Protein AF-A0AB74VLT1-F1 (afdb_monomer)

Solvent-accessible surface area (backbone atoms only — not comparable to full-atom values): 3967 Å² total; per-residue (Å²): 131,85,68,72,73,56,66,66,50,54,52,50,60,33,57,76,65,72,45,69,47,76,49,76,48,50,51,90,60,53,51,75,67,54,52,52,47,53,52,54,53,39,66,36,81,96,35,36,90,32,33,50,71,46,76,45,92,91,45,31,37,42,39,38,33,51,129

Foldseek 3Di:
DLLDPPQVVVVVVCVVVVHKDKDKDFPVSDDPVSVVVLVVQCPDPVFVVFWDWDQDPVTMIMITGHD

Secondary structure (DSSP, 8-state):
---SSHHHHHHHHHHHTT--EEEEEEGGG--HHHHHHHHHHHT-TTTTTTEEEEEETTTEEEEEE--

Organism: Clostridium beijerinckii (NCBI:txid1520)

Mean predicted aligned error: 4.7 Å

Nearest PDB structures (foldseek):
  4v5a-assembly1_AH  TM=4.580E-01  e=9.057E-01  Thermus thermophilus HB8
  5tzs-assembly1_h  TM=5.325E-01  e=2.183E+00  Saccharomyces cerevisiae S288C
  5kkp-assembly1_A  TM=4.584E-01  e=1.454E+00  Homo sapiens
  7nzy-assembly3_C  TM=4.515E-01  e=6.445E+00  Homo sapiens
  5zwn-assembly1_W  TM=4.536E-01  e=7.380E+00  Saccharomyces cerevisiae S288C

Structure (mmCIF, N/CA/C/O backbone):
data_AF-A0AB74VLT1-F1
#
_entry.id   AF-A0AB74VLT1-F1
#
loop_
_atom_site.group_PDB
_atom_site.id
_atom_site.type_symbol
_atom_site.label_atom_id
_atom_site.label_alt_id
_atom_site.label_comp_id
_atom_site.label_asym_id
_atom_site.label_entity_id
_atom_site.label_seq_id
_atom_site.pdbx_PDB_ins_code
_atom_site.Cartn_x
_atom_site.Cartn_y
_atom_site.Cartn_z
_atom_site.occupancy
_atom_site.B_iso_or_equiv
_atom_site.auth_seq_id
_atom_site.auth_comp_id
_atom_site.auth_asym_id
_atom_site.auth_atom_id
_atom_site.pdbx_PDB_model_num
ATOM 1 N N . MET A 1 1 ? -21.139 -7.937 -0.447 1.00 34.66 1 MET A N 1
ATOM 2 C CA . MET A 1 1 ? -19.969 -8.392 -1.232 1.00 34.66 1 MET A CA 1
ATOM 3 C C . MET A 1 1 ? -18.822 -8.584 -0.254 1.00 34.66 1 MET A C 1
ATOM 5 O O . MET A 1 1 ? -18.627 -7.698 0.563 1.00 34.66 1 MET A O 1
ATOM 9 N N . LYS A 1 2 ? -18.154 -9.746 -0.232 1.00 36.91 2 LYS A N 1
ATOM 10 C CA . LYS A 1 2 ? -17.024 -9.991 0.682 1.00 36.91 2 LYS A CA 1
ATOM 11 C C . LYS A 1 2 ? -15.788 -9.262 0.142 1.00 36.91 2 LYS A C 1
ATOM 13 O O . LYS A 1 2 ? -15.207 -9.717 -0.836 1.00 36.91 2 LYS A O 1
ATOM 18 N N . ILE A 1 3 ? -15.428 -8.151 0.781 1.00 48.69 3 ILE A N 1
ATOM 19 C CA . ILE A 1 3 ? -14.234 -7.324 0.529 1.00 48.69 3 ILE A CA 1
ATOM 20 C C . ILE A 1 3 ? -13.010 -8.038 1.126 1.00 48.69 3 ILE A C 1
ATOM 22 O O . ILE A 1 3 ? -12.382 -7.571 2.065 1.00 48.69 3 ILE A O 1
ATOM 26 N N . HIS A 1 4 ? -12.708 -9.251 0.677 1.00 44.78 4 HIS A N 1
ATOM 27 C CA . HIS A 1 4 ? -11.455 -9.923 1.025 1.00 44.78 4 HIS A CA 1
ATOM 28 C C . HIS A 1 4 ? -10.780 -10.292 -0.295 1.00 44.78 4 HIS A C 1
ATOM 30 O O . HIS A 1 4 ? -11.382 -11.002 -1.100 1.00 44.78 4 HIS A O 1
ATOM 36 N N . ASN A 1 5 ? -9.564 -9.768 -0.504 1.00 56.72 5 ASN A N 1
ATOM 37 C CA . ASN A 1 5 ? -8.707 -9.815 -1.710 1.00 56.72 5 ASN A CA 1
ATOM 38 C C . ASN A 1 5 ? -8.741 -8.606 -2.672 1.00 56.72 5 ASN A C 1
ATOM 40 O O . ASN A 1 5 ? -8.082 -8.655 -3.712 1.00 56.72 5 ASN A O 1
ATOM 44 N N . GLU A 1 6 ? -9.436 -7.505 -2.366 1.00 74.38 6 GLU A N 1
ATOM 45 C CA . GLU A 1 6 ? -9.484 -6.358 -3.295 1.00 74.38 6 GLU A CA 1
ATOM 46 C C . GLU A 1 6 ? -8.229 -5.471 -3.247 1.00 74.38 6 GLU A C 1
ATOM 48 O O . GLU A 1 6 ? -7.784 -5.014 -4.297 1.00 74.38 6 GLU A O 1
ATOM 53 N N . ILE A 1 7 ? -7.587 -5.272 -2.088 1.00 83.31 7 ILE A N 1
ATOM 54 C CA . ILE A 1 7 ? -6.504 -4.277 -1.985 1.00 83.31 7 ILE A CA 1
ATOM 55 C C . ILE A 1 7 ? -5.222 -4.707 -2.704 1.00 83.31 7 ILE A C 1
ATOM 57 O O . ILE A 1 7 ? -4.657 -3.925 -3.465 1.00 83.31 7 ILE A O 1
ATOM 61 N N . MET A 1 8 ? -4.792 -5.964 -2.531 1.00 87.69 8 MET A N 1
ATOM 62 C CA . MET A 1 8 ? -3.606 -6.493 -3.213 1.00 87.69 8 MET A CA 1
ATOM 63 C C . MET A 1 8 ? -3.808 -6.470 -4.728 1.00 87.69 8 MET A C 1
ATOM 65 O O . MET A 1 8 ? -2.899 -6.105 -5.471 1.00 87.69 8 MET A O 1
ATOM 69 N N . LYS A 1 9 ? -5.015 -6.825 -5.186 1.00 87.62 9 LYS A N 1
ATOM 70 C CA . LYS A 1 9 ? -5.374 -6.793 -6.603 1.00 87.62 9 LYS A CA 1
ATOM 71 C C . LYS A 1 9 ? -5.348 -5.366 -7.149 1.00 87.62 9 LYS A C 1
ATOM 73 O O . LYS A 1 9 ? -4.681 -5.122 -8.143 1.00 87.62 9 LYS A O 1
ATOM 78 N N . VAL A 1 10 ? -6.002 -4.417 -6.475 1.00 84.38 10 VAL A N 1
ATOM 79 C CA . VAL A 1 10 ? -6.009 -3.003 -6.884 1.00 84.38 10 VAL A CA 1
ATOM 80 C C . VAL A 1 10 ? -4.588 -2.443 -6.951 1.00 84.38 10 VAL A C 1
ATOM 82 O O . VAL A 1 10 ? -4.250 -1.769 -7.923 1.00 84.38 10 VAL A O 1
ATOM 85 N N . ILE A 1 11 ? -3.745 -2.733 -5.957 1.00 88.69 11 ILE A N 1
ATOM 86 C CA . ILE A 1 11 ? -2.351 -2.277 -5.943 1.00 88.69 11 ILE A CA 1
ATOM 87 C C . ILE A 1 11 ? -1.578 -2.880 -7.123 1.00 88.69 11 ILE A C 1
ATOM 89 O O . ILE A 1 11 ? -0.985 -2.127 -7.893 1.00 88.69 11 ILE A O 1
ATOM 93 N N . ASN A 1 12 ? -1.618 -4.203 -7.307 1.00 90.06 12 ASN A N 1
ATOM 94 C CA . ASN A 1 12 ? -0.901 -4.875 -8.394 1.00 90.06 12 ASN A CA 1
ATOM 95 C C . ASN A 1 12 ? -1.367 -4.399 -9.777 1.00 90.06 12 ASN A C 1
ATOM 97 O O . ASN A 1 12 ? -0.530 -4.008 -10.585 1.00 90.06 12 ASN A O 1
ATOM 101 N N . ASP A 1 13 ? -2.679 -4.351 -10.027 1.00 88.62 13 ASP A N 1
ATOM 102 C CA . ASP A 1 13 ? -3.244 -3.956 -11.323 1.00 88.62 13 ASP A CA 1
ATOM 103 C C . ASP A 1 13 ? -2.841 -2.517 -11.703 1.00 88.62 13 ASP A C 1
ATOM 105 O O . ASP A 1 13 ? -2.591 -2.213 -12.873 1.00 88.62 13 ASP A O 1
ATOM 109 N N . ASN A 1 14 ? -2.773 -1.602 -10.726 1.00 86.06 14 ASN A N 1
ATOM 110 C CA . ASN A 1 14 ? -2.357 -0.221 -10.979 1.00 86.06 14 ASN A CA 1
ATOM 111 C C . ASN A 1 14 ? -0.837 -0.073 -11.128 1.00 86.06 14 ASN A C 1
ATOM 113 O O . ASN A 1 14 ? -0.387 0.722 -11.961 1.00 86.06 14 ASN A O 1
ATOM 117 N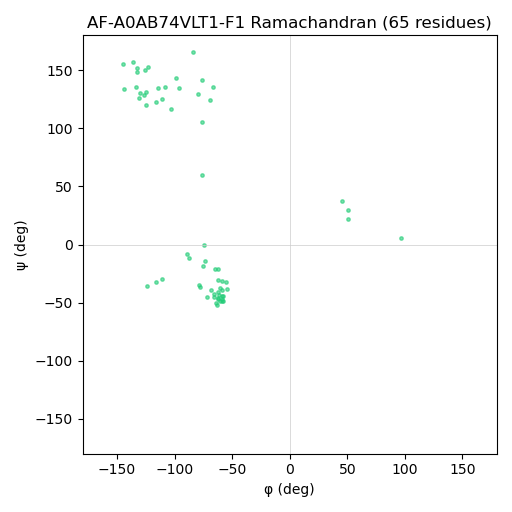 N . LEU A 1 15 ? -0.051 -0.832 -10.356 1.00 86.75 15 LEU A N 1
ATOM 118 C CA . LEU A 1 15 ? 1.408 -0.864 -10.485 1.00 86.75 15 LEU A CA 1
ATOM 119 C C . LEU A 1 15 ? 1.836 -1.460 -11.832 1.00 86.75 15 LEU A C 1
ATOM 121 O O . LEU A 1 15 ? 2.699 -0.882 -12.490 1.00 86.75 15 LEU A O 1
ATOM 125 N N . GLU A 1 16 ? 1.196 -2.540 -12.289 1.00 88.81 16 GLU A N 1
ATOM 126 C CA . GLU A 1 16 ? 1.442 -3.156 -13.602 1.00 88.81 16 GLU A CA 1
ATOM 127 C C . GLU A 1 16 ? 1.181 -2.159 -14.737 1.00 88.81 16 GLU A C 1
ATOM 129 O O . GLU A 1 16 ? 2.003 -1.979 -15.634 1.00 88.81 16 GLU A O 1
ATOM 134 N N . LYS A 1 17 ? 0.079 -1.406 -14.648 1.00 86.75 17 LYS A N 1
ATOM 135 C CA . LYS A 1 17 ? -0.249 -0.336 -15.603 1.00 86.75 17 LYS A CA 1
ATOM 136 C C . LYS A 1 17 ? 0.598 0.926 -15.418 1.00 86.75 17 LYS A C 1
ATOM 138 O O . LYS A 1 17 ? 0.379 1.911 -16.130 1.00 86.75 17 LYS A O 1
ATOM 143 N N . CYS A 1 18 ? 1.511 0.952 -14.441 1.00 80.25 18 CYS A N 1
ATOM 144 C CA . CYS A 1 18 ? 2.290 2.126 -14.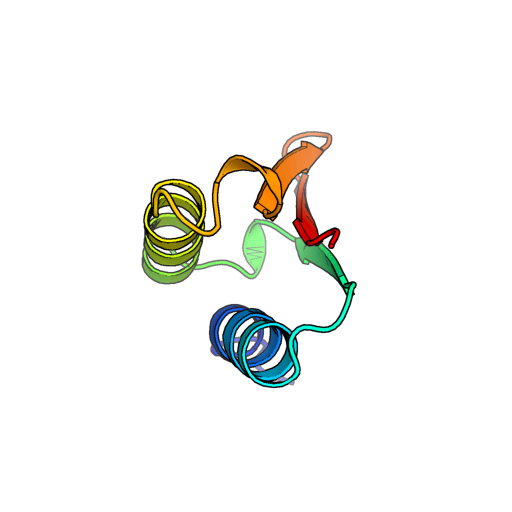042 1.00 80.25 18 CYS A CA 1
ATOM 145 C C . CYS A 1 18 ? 1.416 3.389 -13.926 1.00 80.25 18 CYS A C 1
ATOM 147 O O . CYS A 1 18 ? 1.815 4.475 -14.369 1.00 80.25 18 CYS A O 1
ATOM 149 N N . SER A 1 19 ? 0.190 3.230 -13.428 1.00 83.06 19 SER A N 1
ATOM 150 C CA . SER A 1 19 ? -0.844 4.263 -13.413 1.00 83.06 19 SER A CA 1
ATOM 151 C C . SER A 1 19 ? -0.899 4.934 -12.050 1.00 83.06 19 SER A C 1
ATOM 153 O O . SER A 1 19 ? -0.709 4.289 -11.022 1.00 83.06 19 SER A O 1
ATOM 155 N N . LYS A 1 20 ? -1.151 6.247 -12.036 1.00 89.19 20 LYS A N 1
ATOM 156 C CA . LYS A 1 20 ? -1.407 6.959 -10.780 1.00 89.19 20 LYS A CA 1
ATOM 157 C C . LYS A 1 20 ? -2.721 6.449 -10.197 1.00 89.19 20 LYS A C 1
ATOM 159 O O . LYS A 1 20 ? -3.695 6.343 -10.939 1.00 89.19 20 LYS A O 1
ATOM 164 N N . PHE A 1 21 ? -2.757 6.181 -8.897 1.00 88.50 21 PHE A N 1
ATOM 165 C CA . PHE A 1 21 ? -3.994 5.776 -8.236 1.00 88.50 21 PHE A CA 1
ATOM 166 C C . PHE A 1 21 ? -4.093 6.317 -6.817 1.00 88.50 21 PHE A C 1
ATOM 168 O O . PHE A 1 21 ? -3.091 6.598 -6.158 1.00 88.50 21 PHE A O 1
ATOM 175 N N . GLU A 1 22 ? -5.333 6.435 -6.363 1.00 90.81 22 GLU A N 1
ATOM 176 C CA . GLU A 1 22 ? -5.696 6.692 -4.981 1.00 90.81 22 GLU A CA 1
ATOM 177 C C . GLU A 1 22 ? -6.759 5.670 -4.585 1.00 90.81 22 GLU A C 1
ATOM 179 O O . GLU A 1 22 ? -7.726 5.457 -5.316 1.00 90.81 22 GLU A O 1
ATOM 184 N N . PHE A 1 23 ? -6.557 5.017 -3.447 1.00 89.12 23 PHE A N 1
ATOM 185 C CA . PHE A 1 23 ? -7.461 4.011 -2.916 1.00 89.12 23 PHE A CA 1
ATOM 186 C C . PHE A 1 23 ? -7.702 4.273 -1.432 1.00 89.12 23 PHE A C 1
ATOM 188 O O . PHE A 1 23 ? -6.763 4.552 -0.684 1.00 89.12 23 PHE A O 1
ATOM 195 N N . VAL A 1 24 ? -8.960 4.187 -1.006 1.00 90.69 24 VAL A N 1
ATOM 196 C CA . VAL A 1 24 ? -9.364 4.360 0.391 1.00 90.69 24 VAL A CA 1
ATOM 197 C C . VAL A 1 24 ? -10.183 3.147 0.804 1.00 90.69 24 VAL A C 1
ATOM 199 O O . VAL A 1 24 ? -11.139 2.796 0.119 1.00 90.69 24 VAL A O 1
ATOM 202 N N . ALA A 1 25 ? -9.812 2.530 1.922 1.00 89.62 25 ALA A N 1
ATOM 203 C CA . ALA A 1 25 ? -10.545 1.419 2.524 1.00 89.62 25 ALA A CA 1
ATOM 204 C C . ALA A 1 25 ? -10.666 1.598 4.033 1.00 89.62 25 ALA A C 1
ATOM 206 O O . ALA A 1 25 ? -9.858 2.293 4.657 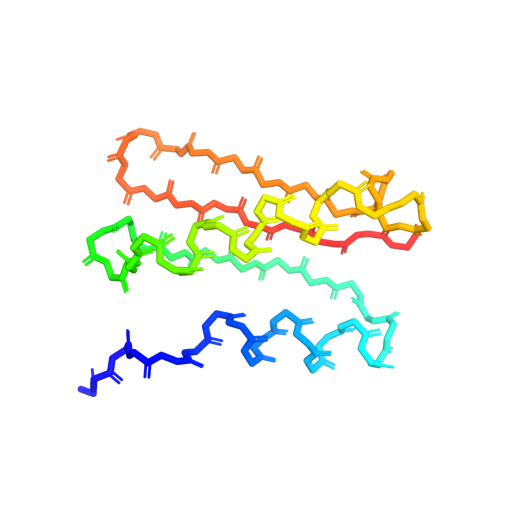1.00 89.62 25 ALA A O 1
ATOM 207 N N . GLU A 1 26 ? -11.671 0.963 4.626 1.00 91.75 26 GLU A N 1
ATOM 208 C CA . GLU A 1 26 ? -11.798 0.894 6.075 1.00 91.75 26 GLU A CA 1
ATOM 209 C C . GLU A 1 26 ? -10.804 -0.116 6.655 1.00 91.75 26 GLU A C 1
ATOM 211 O O . GLU A 1 26 ? -10.604 -1.198 6.109 1.00 91.75 26 GLU A O 1
ATOM 216 N N . LEU A 1 27 ? -10.208 0.195 7.807 1.00 89.69 27 LEU A N 1
ATOM 217 C CA . LEU A 1 27 ? -9.291 -0.714 8.499 1.00 89.69 27 LEU A CA 1
ATOM 218 C C . LEU A 1 27 ? -9.974 -2.018 8.922 1.00 89.69 27 LEU A C 1
ATOM 220 O O . LEU A 1 27 ? -9.318 -3.052 8.961 1.00 89.69 27 LEU A O 1
ATOM 224 N N . ARG A 1 28 ? -11.284 -1.986 9.214 1.00 89.00 28 ARG A N 1
ATOM 225 C CA . ARG A 1 28 ? -12.053 -3.191 9.574 1.00 89.00 28 ARG A CA 1
ATOM 226 C C . ARG A 1 28 ? -12.156 -4.206 8.432 1.00 89.00 28 ARG A C 1
ATOM 228 O O . ARG A 1 28 ? -12.414 -5.375 8.699 1.00 89.00 28 ARG A O 1
ATOM 235 N N . ASP A 1 29 ? -11.967 -3.755 7.193 1.00 86.88 29 ASP A N 1
ATOM 236 C CA . ASP A 1 29 ? -12.023 -4.603 6.004 1.00 86.88 29 ASP A CA 1
ATOM 237 C C . ASP A 1 29 ? -10.650 -5.213 5.671 1.00 86.88 29 ASP A C 1
ATOM 239 O O . ASP A 1 29 ? -10.561 -6.089 4.812 1.00 86.88 29 ASP A O 1
ATOM 243 N N . LEU A 1 30 ? -9.583 -4.780 6.357 1.00 88.06 30 LEU A N 1
ATOM 244 C CA . LEU A 1 30 ? -8.215 -5.240 6.133 1.00 88.06 30 LEU A CA 1
ATOM 245 C C . LEU A 1 30 ? -7.836 -6.354 7.093 1.00 88.06 30 LEU A C 1
ATOM 247 O O . LEU A 1 30 ? -8.011 -6.267 8.309 1.00 88.06 30 LEU A O 1
ATOM 251 N N . THR A 1 31 ? -7.210 -7.381 6.538 1.00 91.44 31 THR A N 1
ATOM 252 C CA . THR A 1 31 ? -6.527 -8.398 7.326 1.00 91.44 31 THR A CA 1
ATOM 253 C C . THR A 1 31 ? -5.108 -7.946 7.684 1.00 91.44 31 THR A C 1
ATOM 255 O O . THR A 1 31 ? -4.533 -7.040 7.075 1.00 91.44 31 THR A O 1
ATOM 258 N N . LEU A 1 32 ? -4.483 -8.633 8.644 1.00 89.88 32 LEU A N 1
ATOM 259 C CA . LEU A 1 32 ? -3.054 -8.446 8.931 1.00 89.88 32 LEU A CA 1
ATOM 260 C C . LEU A 1 32 ? -2.173 -8.730 7.703 1.00 89.88 32 LEU A C 1
ATOM 262 O O . LEU A 1 32 ? -1.134 -8.096 7.536 1.00 89.88 32 LEU A O 1
ATOM 266 N N . ALA A 1 33 ? -2.592 -9.655 6.832 1.00 91.06 33 ALA A N 1
ATOM 267 C CA . ALA A 1 33 ? -1.873 -9.970 5.603 1.00 91.06 33 ALA A CA 1
ATOM 268 C C . ALA A 1 33 ? -1.922 -8.810 4.595 1.00 91.06 33 ALA A C 1
ATOM 270 O O . ALA A 1 33 ? -0.907 -8.509 3.968 1.00 91.06 33 ALA A O 1
ATOM 271 N N . ASP A 1 34 ? -3.064 -8.125 4.487 1.00 90.81 34 ASP A N 1
ATOM 272 C CA . ASP A 1 34 ? -3.207 -6.932 3.647 1.00 90.81 34 ASP A CA 1
ATOM 273 C C . ASP A 1 34 ? -2.279 -5.809 4.122 1.00 90.81 34 ASP A C 1
ATOM 275 O O . ASP A 1 34 ? -1.550 -5.221 3.323 1.00 90.81 34 ASP A O 1
ATOM 279 N N . MET A 1 35 ? -2.247 -5.556 5.435 1.00 91.62 35 MET A N 1
ATOM 280 C CA . MET A 1 35 ? -1.364 -4.548 6.034 1.00 91.62 35 MET A CA 1
ATOM 281 C C . MET A 1 35 ? 0.114 -4.875 5.812 1.00 91.62 35 MET A C 1
ATOM 283 O O . MET A 1 35 ? 0.867 -4.020 5.347 1.00 9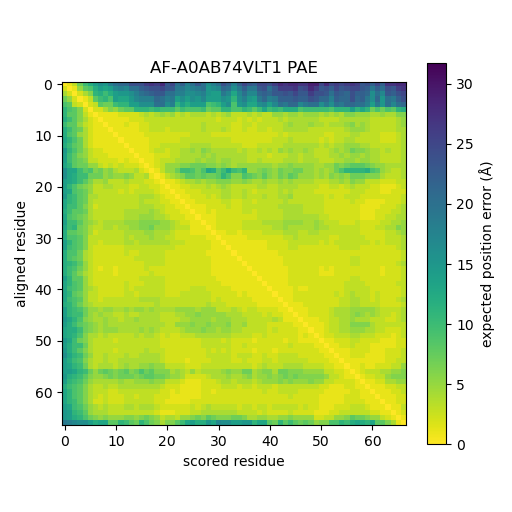1.62 35 MET A O 1
ATOM 287 N N . TYR A 1 36 ? 0.515 -6.127 6.055 1.00 93.69 36 TYR A N 1
ATOM 288 C CA . TYR A 1 36 ? 1.881 -6.583 5.797 1.00 93.69 36 TYR A CA 1
ATOM 289 C C . TYR A 1 36 ? 2.276 -6.415 4.323 1.00 93.69 36 TYR A C 1
ATOM 291 O O . TYR A 1 36 ? 3.399 -6.019 4.006 1.00 93.69 36 TYR A O 1
ATOM 299 N N . TYR A 1 37 ? 1.355 -6.691 3.399 1.00 93.19 37 TYR A N 1
ATOM 300 C CA . TYR A 1 37 ? 1.602 -6.498 1.975 1.00 93.19 37 TYR A CA 1
ATOM 301 C C . TYR A 1 37 ? 1.798 -5.019 1.614 1.00 93.19 37 TYR A C 1
ATOM 303 O O . TYR A 1 37 ? 2.743 -4.698 0.892 1.00 93.19 37 TYR A O 1
ATOM 311 N N . ILE A 1 38 ? 0.957 -4.119 2.133 1.00 93.19 38 ILE A N 1
ATOM 312 C CA . ILE A 1 38 ? 1.085 -2.668 1.915 1.00 93.19 38 ILE A CA 1
ATOM 313 C C . ILE A 1 38 ? 2.446 -2.170 2.412 1.00 93.19 38 ILE A C 1
ATOM 315 O O . ILE A 1 38 ? 3.150 -1.476 1.677 1.00 93.19 38 ILE A O 1
ATOM 319 N N . GLU A 1 39 ? 2.848 -2.578 3.619 1.00 93.88 39 GLU A N 1
ATOM 320 C CA . GLU A 1 39 ? 4.157 -2.251 4.192 1.00 93.88 39 GLU A CA 1
ATOM 321 C C . GLU A 1 39 ? 5.297 -2.761 3.309 1.00 93.88 39 GLU A C 1
ATOM 323 O O . GLU A 1 39 ? 6.188 -1.997 2.925 1.00 93.88 39 GLU A O 1
ATOM 328 N N . LYS A 1 40 ? 5.230 -4.030 2.893 1.00 94.44 40 LYS A N 1
ATOM 329 C CA . LYS A 1 40 ? 6.234 -4.639 2.020 1.00 94.44 40 LYS A CA 1
ATOM 330 C C . LYS A 1 40 ? 6.373 -3.884 0.698 1.00 94.44 40 LYS A C 1
ATOM 332 O O . LYS A 1 40 ? 7.495 -3.552 0.323 1.00 94.44 40 LYS A O 1
ATOM 337 N N . ILE A 1 41 ? 5.272 -3.579 0.009 1.00 92.44 41 ILE A N 1
ATOM 338 C CA . ILE A 1 41 ? 5.303 -2.821 -1.253 1.00 92.44 41 ILE A CA 1
ATOM 339 C C . ILE A 1 41 ? 5.882 -1.421 -1.038 1.00 92.44 41 ILE A C 1
ATOM 341 O O . ILE A 1 41 ? 6.740 -0.993 -1.810 1.00 92.44 41 ILE A O 1
ATOM 345 N N . SER A 1 42 ? 5.474 -0.738 0.035 1.00 92.19 42 SER A N 1
ATOM 346 C CA . SER A 1 42 ? 5.974 0.602 0.363 1.00 92.19 42 SER A CA 1
ATOM 347 C C . SER A 1 42 ? 7.483 0.642 0.642 1.00 92.19 42 SER A C 1
ATOM 349 O O . SER A 1 42 ? 8.101 1.692 0.498 1.00 92.19 42 SER A O 1
ATOM 351 N N . SER A 1 43 ? 8.092 -0.496 0.993 1.00 94.00 43 SER A N 1
ATOM 352 C CA . SER A 1 43 ? 9.529 -0.609 1.270 1.00 94.00 43 SER A CA 1
ATOM 353 C C . SER A 1 43 ? 10.403 -0.879 0.037 1.00 94.00 43 SER A C 1
ATOM 355 O O . SER A 1 43 ? 11.625 -0.771 0.123 1.00 94.00 43 SER A O 1
ATOM 357 N N . ILE A 1 44 ? 9.814 -1.213 -1.117 1.00 93.19 44 ILE A N 1
ATOM 358 C CA . ILE A 1 44 ? 10.569 -1.524 -2.341 1.00 93.19 44 ILE A CA 1
ATOM 359 C C . ILE A 1 44 ? 11.224 -0.247 -2.879 1.00 93.19 44 ILE A C 1
ATOM 361 O O . ILE A 1 44 ? 10.531 0.721 -3.180 1.00 93.19 44 ILE A O 1
ATOM 365 N N . ASP A 1 45 ? 12.545 -0.245 -3.077 1.00 92.12 45 ASP A N 1
ATOM 366 C CA . ASP A 1 45 ? 13.312 0.959 -3.448 1.00 92.12 45 ASP A CA 1
ATOM 367 C C . ASP A 1 45 ? 12.806 1.683 -4.701 1.00 92.12 45 ASP A C 1
ATOM 369 O O . ASP A 1 45 ? 12.764 2.914 -4.731 1.00 92.12 45 ASP A O 1
ATOM 373 N N . SER A 1 46 ? 12.376 0.939 -5.721 1.00 88.81 46 SER A N 1
ATOM 374 C CA . SER A 1 46 ? 11.842 1.505 -6.967 1.00 88.81 46 SER A CA 1
ATOM 375 C C . SER A 1 46 ? 10.438 2.106 -6.821 1.00 88.81 46 SER A C 1
ATOM 377 O O . SER A 1 46 ? 9.985 2.837 -7.705 1.00 88.81 46 SER A O 1
ATOM 379 N N . ILE A 1 47 ? 9.745 1.813 -5.717 1.00 89.38 47 ILE A N 1
ATOM 380 C CA . ILE A 1 47 ? 8.337 2.150 -5.481 1.00 89.38 47 ILE A CA 1
ATOM 381 C C . ILE A 1 47 ? 8.178 3.121 -4.304 1.00 89.38 47 ILE A C 1
ATOM 383 O O . ILE A 1 47 ? 7.299 3.976 -4.358 1.00 89.38 47 ILE A O 1
ATOM 387 N N . LYS A 1 48 ? 9.031 3.057 -3.276 1.00 89.75 48 LYS A N 1
ATOM 388 C CA . LYS A 1 48 ? 8.879 3.770 -1.993 1.00 89.75 48 LYS A CA 1
ATOM 389 C C . LYS A 1 48 ? 8.720 5.286 -2.108 1.00 89.75 48 LYS A C 1
ATOM 391 O O . LYS A 1 48 ? 8.027 5.897 -1.311 1.00 89.75 48 LYS A O 1
ATOM 396 N N . ALA A 1 49 ? 9.341 5.907 -3.114 1.00 90.00 49 ALA A N 1
ATOM 397 C CA . ALA A 1 49 ? 9.217 7.349 -3.351 1.00 90.00 49 ALA A CA 1
ATOM 398 C C . ALA A 1 49 ? 7.861 7.743 -3.968 1.00 90.00 49 ALA A C 1
ATOM 400 O O . ALA A 1 49 ? 7.482 8.910 -3.964 1.00 90.00 49 ALA A O 1
ATOM 401 N N . LYS A 1 50 ? 7.158 6.765 -4.540 1.00 91.62 50 LYS A N 1
ATOM 402 C CA . LYS A 1 50 ? 5.950 6.929 -5.348 1.00 91.62 50 LYS A CA 1
ATOM 403 C C . LYS A 1 50 ? 4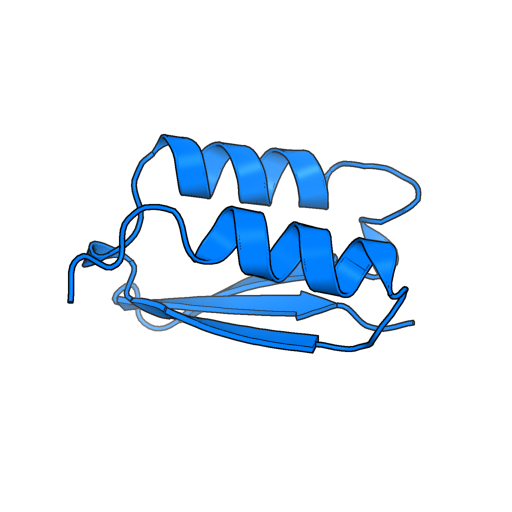.711 6.393 -4.654 1.00 91.62 50 LYS A C 1
ATOM 405 O O . LYS A 1 50 ? 3.629 6.898 -4.916 1.00 91.62 50 LYS A O 1
ATOM 410 N N . PHE A 1 51 ? 4.867 5.381 -3.807 1.00 93.62 51 PHE A N 1
ATOM 411 C CA . PHE A 1 51 ? 3.796 4.714 -3.081 1.00 93.62 51 PHE A CA 1
ATOM 412 C C . PHE A 1 51 ? 3.772 5.176 -1.628 1.00 93.62 51 PHE A C 1
ATOM 414 O O . PHE A 1 51 ? 4.710 4.901 -0.884 1.00 93.62 51 PHE A O 1
ATOM 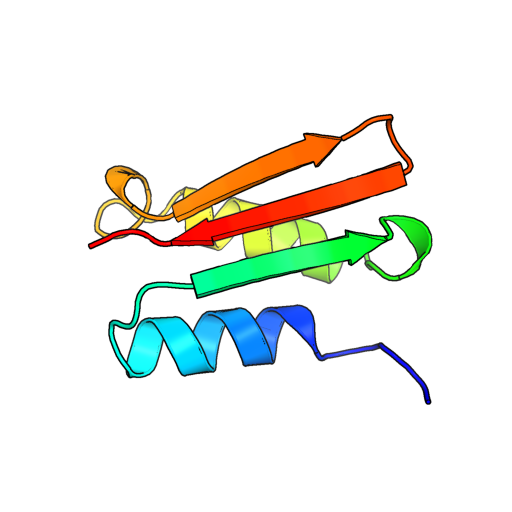421 N N . ASN A 1 52 ? 2.687 5.818 -1.199 1.00 93.75 52 ASN A N 1
ATOM 422 C CA . ASN A 1 52 ? 2.497 6.189 0.200 1.00 93.75 52 ASN A CA 1
ATOM 423 C C . ASN A 1 52 ? 1.169 5.655 0.720 1.00 93.75 52 ASN A C 1
ATOM 425 O O . ASN A 1 52 ? 0.181 5.583 -0.010 1.00 93.75 52 ASN A O 1
ATOM 429 N N . TYR A 1 53 ? 1.117 5.359 2.015 1.00 94.25 53 TYR A N 1
ATOM 430 C CA . TYR A 1 53 ? -0.133 5.081 2.705 1.00 94.25 53 TYR A CA 1
ATOM 431 C C . TYR A 1 53 ? -0.215 5.855 4.020 1.00 94.25 53 TYR A C 1
ATOM 433 O O . TYR A 1 53 ? 0.798 6.200 4.626 1.00 94.25 53 TYR A O 1
ATOM 441 N N . LYS A 1 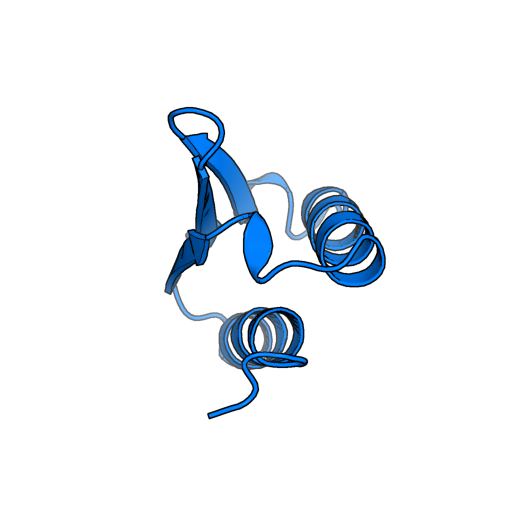54 ? -1.437 6.168 4.451 1.00 94.94 54 LYS A N 1
ATOM 442 C CA . LYS A 1 54 ? -1.706 6.882 5.699 1.00 94.94 54 LYS A CA 1
ATOM 443 C C . LYS A 1 54 ? -2.974 6.353 6.351 1.00 94.94 54 LYS A C 1
ATOM 445 O O . LYS A 1 54 ? -4.005 6.236 5.692 1.00 94.94 54 LYS A O 1
ATOM 450 N N . ILE A 1 55 ? -2.906 6.111 7.656 1.00 93.19 55 ILE A N 1
ATOM 451 C CA . ILE A 1 55 ? -4.084 5.842 8.480 1.00 93.19 55 ILE A CA 1
ATOM 452 C C . ILE A 1 55 ? -4.765 7.173 8.823 1.00 93.19 55 ILE A C 1
ATOM 454 O O . ILE A 1 55 ? -4.118 8.120 9.273 1.00 93.19 55 ILE A O 1
ATOM 458 N N . ILE A 1 56 ? -6.073 7.254 8.587 1.00 93.94 56 ILE A N 1
ATOM 459 C CA . ILE A 1 56 ? -6.905 8.437 8.816 1.00 93.94 56 ILE A CA 1
ATOM 460 C C . ILE A 1 56 ? -7.937 8.105 9.894 1.00 93.94 56 ILE A C 1
ATOM 462 O O . ILE A 1 56 ? -8.725 7.167 9.748 1.00 93.94 56 ILE A O 1
ATOM 466 N N . ASN A 1 57 ? -7.934 8.893 10.974 1.00 92.62 57 ASN A N 1
ATOM 467 C CA . ASN A 1 57 ? -8.881 8.799 12.092 1.00 92.62 57 ASN A CA 1
ATOM 468 C C . ASN A 1 57 ? -9.024 7.380 12.678 1.00 92.62 57 ASN A C 1
ATOM 470 O O . ASN A 1 57 ? -10.109 7.007 13.118 1.00 92.62 57 ASN A O 1
ATOM 474 N N . ASN A 1 58 ? -7.965 6.561 12.618 1.00 89.69 58 ASN A N 1
ATOM 475 C CA . ASN A 1 58 ? -7.957 5.149 13.036 1.00 89.69 58 ASN A CA 1
ATOM 476 C C . ASN A 1 58 ? -9.102 4.303 12.452 1.00 89.69 58 ASN A C 1
ATOM 478 O O . ASN A 1 58 ? -9.466 3.278 13.017 1.00 89.69 58 ASN A O 1
ATOM 482 N N . THR A 1 59 ? -9.681 4.742 11.334 1.00 93.00 59 THR A N 1
ATOM 483 C CA . THR A 1 59 ? -10.848 4.100 10.719 1.00 93.00 59 THR A CA 1
ATOM 484 C C . THR A 1 59 ? -10.560 3.725 9.277 1.00 93.00 59 THR A C 1
ATOM 486 O O . THR A 1 59 ? -10.994 2.673 8.826 1.00 93.00 59 THR A O 1
ATOM 489 N N . TYR A 1 60 ? -9.785 4.543 8.564 1.00 91.88 60 TYR A N 1
ATOM 490 C CA . TYR A 1 60 ? -9.491 4.333 7.152 1.00 91.88 60 TYR A CA 1
ATOM 491 C C . TYR A 1 60 ? -7.992 4.249 6.910 1.00 91.88 60 TYR A C 1
ATOM 493 O O . TYR A 1 60 ? -7.201 4.881 7.612 1.00 91.88 60 TYR A O 1
ATOM 501 N N . ILE A 1 61 ? -7.614 3.538 5.858 1.00 92.81 61 ILE A N 1
ATOM 502 C CA . ILE A 1 61 ? -6.319 3.679 5.209 1.00 92.81 61 ILE A CA 1
ATOM 503 C C . ILE A 1 61 ? -6.523 4.365 3.862 1.00 92.81 61 ILE A C 1
ATOM 505 O O . ILE A 1 61 ? -7.435 4.032 3.107 1.00 92.81 61 ILE A O 1
ATOM 509 N N . LYS A 1 62 ? -5.660 5.328 3.555 1.00 93.69 62 LYS A N 1
ATOM 510 C CA . LYS A 1 62 ? -5.539 5.927 2.230 1.00 93.69 62 LYS A CA 1
ATOM 511 C C . LYS A 1 62 ? -4.204 5.511 1.640 1.00 93.69 62 LYS A C 1
ATOM 513 O O . LYS A 1 62 ? -3.178 5.755 2.264 1.00 93.69 62 LYS A O 1
ATOM 518 N N . ILE A 1 63 ? -4.227 4.922 0.453 1.00 92.94 63 ILE A N 1
ATOM 519 C CA . ILE A 1 63 ? -3.062 4.492 -0.319 1.00 92.94 63 ILE A CA 1
ATOM 520 C C . ILE A 1 63 ? -3.012 5.333 -1.588 1.00 92.94 63 ILE A C 1
ATOM 522 O O . ILE A 1 63 ? -4.033 5.536 -2.243 1.00 92.94 63 ILE A O 1
ATOM 526 N N . ASN A 1 64 ? -1.836 5.834 -1.934 1.00 93.19 64 ASN A N 1
ATOM 527 C CA . ASN A 1 64 ? -1.609 6.566 -3.166 1.00 93.19 64 ASN A CA 1
ATOM 528 C C . ASN A 1 64 ? -0.359 6.059 -3.881 1.00 93.19 64 ASN A C 1
ATOM 530 O O . ASN A 1 64 ? 0.609 5.637 -3.250 1.00 93.19 64 ASN A O 1
ATOM 534 N N . TYR A 1 65 ? -0.394 6.139 -5.206 1.00 91.06 65 TYR A N 1
ATOM 535 C CA . TYR A 1 65 ? 0.771 5.966 -6.056 1.00 91.06 65 TYR A CA 1
ATOM 536 C C . TYR A 1 65 ? 0.858 7.110 -7.062 1.00 91.06 65 TYR A C 1
ATOM 538 O O . TYR A 1 65 ? -0.088 7.366 -7.814 1.00 91.06 65 TYR A O 1
ATOM 546 N N . SER A 1 66 ? 2.001 7.790 -7.104 1.00 87.00 66 SER A N 1
ATOM 547 C CA . SER A 1 66 ? 2.272 8.911 -8.006 1.00 87.00 66 SER A CA 1
ATOM 548 C C . SER A 1 66 ? 3.528 8.664 -8.838 1.00 87.00 66 SER A C 1
ATOM 550 O O . SER A 1 66 ? 4.565 8.311 -8.289 1.00 87.00 66 SER A O 1
ATOM 552 N N . ARG A 1 67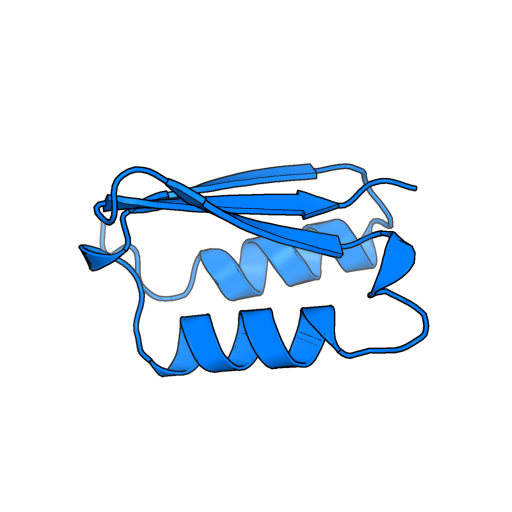 ? 3.444 8.869 -10.159 1.00 72.31 67 ARG A N 1
ATOM 553 C CA . ARG A 1 67 ? 4.602 8.781 -11.068 1.00 72.31 67 ARG A CA 1
ATOM 554 C C . ARG A 1 67 ? 5.704 9.772 -10.740 1.00 72.31 67 ARG A C 1
ATOM 556 O O . ARG A 1 67 ? 5.347 10.947 -10.510 1.00 72.31 67 ARG A O 1
#

Radius of gyration: 11.4 Å; Cα contacts (8 Å, |Δi|>4): 78; chains: 1; bounding box: 33×19×2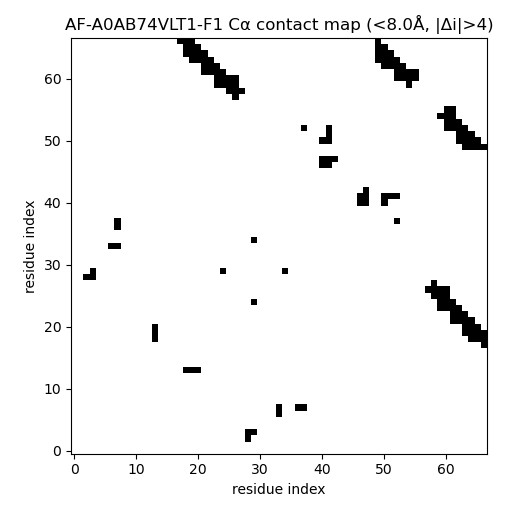9 Å

pLDDT: mean 86.45, std 12.83, range [34.66, 94.94]

Sequence (67 aa):
MKIHNEIMKVINDNLEKCSKFEFVAELRDLTLADMYYIEKISSIDSIKAKFNYKIINNTYIKINYSR